Protein AF-A0A392P9S0-F1 (afdb_monomer)

pLDDT: mean 80.62, std 14.97, range [40.09, 98.31]

InterPro domains:
  IPR052423 Erythrocyte Membrane Invagination Regulator [PTHR44094] (1-100)

Secondary structure (DSSP, 8-state):
--PPPHHHHHHHHHSSGGGHHHH---HHHHHHHHHTTS-TTS-HHHHHHHHHHHHHHHHHHHHHHHHHHHHHHHHHHHTT-HHHHHHHHHHHHHHHHHHHHH-----

Organism: NCBI:txid97028

Radius of gyration: 18.35 Å; Cα contacts (8 Å, |Δi|>4): 44; chains: 1; bounding box: 36×34×54 Å

Sequence (107 aa):
DSMMDPTTVFGMLFGSDFFEEYIGKLALANLASIEVEEDASSDIQVRLQRIQEKMKAWQKERELKLITILKDRLQPFVDGREDEFTAWGNSEASSLSKAGKSLPFIL

Foldseek 3Di:
DDDDDPVLVVCLCAVDPLNCLPPNHDLVVLVVVLVVVDDPPDDPVVSVVVSVVVVVVVVVVSVVVSVVVVCVLCVCVVVVVVVSSVVVVVVSVVVSVVSSVPDDDDD

Structure (mmCIF, N/CA/C/O backbone):
data_AF-A0A392P9S0-F1
#
_entry.id   AF-A0A392P9S0-F1
#
loop_
_atom_site.group_PDB
_atom_site.id
_atom_site.type_symbol
_atom_site.label_atom_id
_atom_site.label_alt_id
_atom_site.label_comp_id
_atom_site.label_asym_id
_atom_site.label_entity_id
_atom_site.label_seq_id
_atom_site.pdbx_PDB_ins_code
_atom_site.Cartn_x
_atom_site.Cartn_y
_atom_site.Cartn_z
_atom_site.occupancy
_atom_site.B_iso_or_equiv
_atom_site.auth_seq_id
_atom_site.auth_comp_id
_atom_site.auth_asym_id
_atom_site.auth_atom_id
_atom_site.pdbx_PDB_model_num
ATOM 1 N N . ASP A 1 1 ? -13.806 -26.855 5.248 1.00 44.00 1 ASP A N 1
ATOM 2 C CA . ASP A 1 1 ? -13.088 -25.595 5.034 1.00 44.00 1 ASP A CA 1
ATOM 3 C C . ASP A 1 1 ? -12.054 -25.850 3.954 1.00 44.00 1 ASP A C 1
ATOM 5 O O . ASP A 1 1 ? -11.155 -26.653 4.173 1.00 44.00 1 ASP A O 1
ATOM 9 N N . SER A 1 2 ? -12.294 -25.364 2.738 1.00 64.19 2 SER A N 1
ATOM 10 C CA . SER A 1 2 ? -11.390 -25.596 1.608 1.00 64.19 2 SER A CA 1
ATOM 11 C C . SER A 1 2 ? -10.539 -24.352 1.453 1.00 64.19 2 SER A C 1
ATOM 13 O O . SER A 1 2 ? -11.073 -23.286 1.153 1.00 64.19 2 SER A O 1
ATOM 15 N N . MET A 1 3 ? -9.230 -24.486 1.653 1.00 73.81 3 MET A N 1
ATOM 16 C CA . MET A 1 3 ? -8.277 -23.446 1.279 1.00 73.81 3 MET A CA 1
ATOM 17 C C . MET A 1 3 ? -8.496 -23.086 -0.200 1.00 73.81 3 MET A C 1
ATOM 19 O O . MET A 1 3 ? -8.713 -23.977 -1.026 1.00 73.81 3 MET A O 1
ATOM 23 N N . MET A 1 4 ? -8.507 -21.790 -0.525 1.00 77.31 4 MET A N 1
ATOM 24 C CA . MET A 1 4 ? -8.580 -21.347 -1.919 1.00 77.31 4 MET A CA 1
ATOM 25 C C . MET A 1 4 ? -7.330 -21.806 -2.671 1.00 77.31 4 MET A C 1
ATOM 27 O O . MET A 1 4 ? -6.224 -21.756 -2.130 1.00 77.31 4 MET A O 1
ATOM 31 N N . ASP A 1 5 ? -7.514 -22.244 -3.915 1.00 85.25 5 ASP A N 1
ATOM 32 C CA . ASP A 1 5 ? -6.407 -22.652 -4.774 1.00 85.25 5 ASP A CA 1
ATOM 33 C C . ASP A 1 5 ? -5.429 -21.474 -5.003 1.00 85.25 5 ASP A C 1
ATOM 35 O O . ASP A 1 5 ? -5.879 -20.352 -5.268 1.00 85.25 5 ASP A O 1
ATOM 39 N N . PRO A 1 6 ? -4.102 -21.688 -4.917 1.00 84.12 6 PRO A N 1
ATOM 40 C CA . PRO A 1 6 ? -3.117 -20.619 -5.072 1.00 84.12 6 PRO A CA 1
ATOM 41 C C . PRO A 1 6 ? -3.222 -19.829 -6.384 1.00 84.12 6 PRO A C 1
ATOM 43 O O . PRO A 1 6 ? -2.995 -18.620 -6.374 1.00 84.12 6 PRO A O 1
ATOM 46 N N . THR A 1 7 ? -3.608 -20.465 -7.496 1.00 83.44 7 THR A N 1
ATOM 47 C CA . THR A 1 7 ? -3.807 -19.779 -8.788 1.00 83.44 7 THR A CA 1
ATOM 48 C C . THR A 1 7 ? -4.964 -18.792 -8.710 1.00 83.44 7 THR A C 1
ATOM 50 O O . THR A 1 7 ? -4.882 -17.674 -9.214 1.00 83.44 7 THR A O 1
ATOM 53 N N . THR A 1 8 ? -6.029 -19.184 -8.013 1.00 80.88 8 THR A N 1
ATOM 54 C CA . THR A 1 8 ? -7.198 -18.330 -7.775 1.00 80.88 8 THR A CA 1
ATOM 55 C C . THR A 1 8 ? -6.815 -17.097 -6.963 1.00 80.88 8 THR A C 1
ATOM 57 O O . THR A 1 8 ? -7.165 -15.976 -7.324 1.00 80.88 8 THR A O 1
ATOM 60 N N . VAL A 1 9 ? -6.041 -17.291 -5.892 1.00 82.12 9 VAL A N 1
ATOM 61 C CA . VAL A 1 9 ? -5.556 -16.188 -5.052 1.00 82.12 9 VAL A CA 1
ATOM 62 C C . VAL A 1 9 ? -4.648 -15.255 -5.855 1.00 82.12 9 VAL A C 1
ATOM 64 O O . VAL A 1 9 ? -4.790 -14.039 -5.765 1.00 82.12 9 VAL A O 1
ATOM 67 N N . PHE A 1 10 ? -3.762 -15.805 -6.689 1.00 84.19 10 PHE A N 1
ATOM 68 C CA . PHE A 1 10 ? -2.903 -15.014 -7.568 1.00 84.19 10 PHE A CA 1
ATOM 69 C C . PHE A 1 10 ? -3.716 -14.150 -8.543 1.00 84.19 10 PHE A C 1
ATOM 71 O O . PHE A 1 10 ? -3.472 -12.949 -8.645 1.00 84.19 10 PHE A O 1
ATOM 78 N N . GLY A 1 11 ? -4.718 -14.732 -9.210 1.00 80.81 11 GLY A N 1
ATOM 79 C CA . GLY A 1 11 ? -5.608 -14.004 -10.115 1.00 80.81 11 GLY A CA 1
ATOM 80 C C . GLY A 1 11 ? -6.401 -12.899 -9.412 1.00 80.81 11 GLY A C 1
ATOM 81 O O . GLY A 1 11 ? -6.522 -11.803 -9.946 1.00 80.81 11 GLY A O 1
ATOM 82 N N . MET A 1 12 ? -6.877 -13.134 -8.186 1.00 80.19 12 MET A N 1
ATOM 83 C CA . MET A 1 12 ? -7.566 -12.098 -7.405 1.00 80.19 12 MET A CA 1
ATOM 84 C C . MET A 1 12 ? -6.652 -10.917 -7.058 1.00 80.19 12 MET A C 1
ATOM 86 O O . MET A 1 12 ? -7.070 -9.764 -7.153 1.00 80.19 12 MET A O 1
ATOM 90 N N . LEU A 1 13 ? -5.410 -11.210 -6.667 1.00 83.31 13 LEU A N 1
ATOM 91 C CA . LEU A 1 13 ? -4.433 -10.209 -6.246 1.00 83.31 13 LEU A CA 1
ATOM 92 C C . LEU A 1 13 ? -3.900 -9.375 -7.416 1.00 83.31 13 LEU A C 1
ATOM 94 O O . LEU A 1 13 ? -3.786 -8.162 -7.292 1.00 83.31 13 LEU A O 1
ATOM 98 N N . PHE A 1 14 ? -3.578 -10.008 -8.545 1.00 82.06 14 PHE A N 1
ATOM 99 C CA . PHE A 1 14 ? -2.891 -9.344 -9.660 1.00 82.06 14 PHE A CA 1
ATOM 100 C C . PHE A 1 14 ? -3.770 -9.101 -10.889 1.00 82.06 14 PHE A C 1
ATOM 102 O O . PHE A 1 14 ? -3.348 -8.402 -11.806 1.00 82.06 14 PHE A O 1
ATOM 109 N N . GLY A 1 15 ? -4.974 -9.670 -10.930 1.00 76.75 15 GLY A N 1
ATOM 110 C CA . GLY A 1 15 ? -5.937 -9.485 -12.017 1.00 76.75 15 GLY A CA 1
ATOM 111 C C . GLY A 1 15 ? -6.868 -8.287 -11.827 1.00 76.75 15 GLY A C 1
ATOM 112 O O . GLY A 1 15 ? -7.761 -8.090 -12.647 1.00 76.75 15 GLY A O 1
ATOM 113 N N . SER A 1 16 ? -6.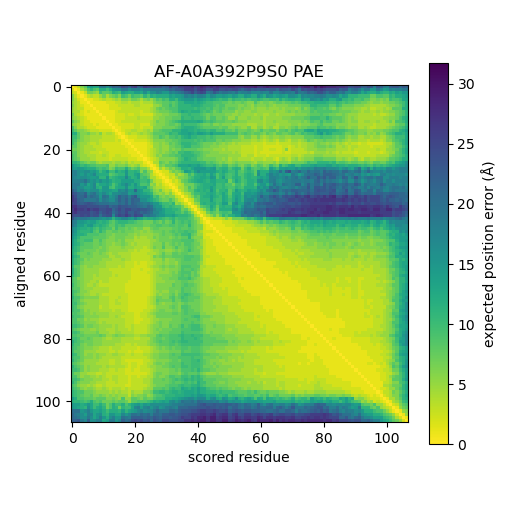700 -7.504 -10.756 1.00 75.88 16 SER A N 1
ATOM 114 C CA . SER A 1 16 ? -7.489 -6.296 -10.511 1.00 75.88 16 SER A CA 1
ATOM 115 C C . SER A 1 16 ? -6.668 -5.165 -9.913 1.00 75.88 16 SER A C 1
ATOM 117 O O . SER A 1 16 ? -5.723 -5.401 -9.162 1.00 75.88 16 SER A O 1
ATOM 119 N N . ASP A 1 17 ? -7.102 -3.934 -10.172 1.00 79.38 17 ASP A N 1
ATOM 120 C CA . ASP A 1 17 ? -6.456 -2.732 -9.637 1.00 79.38 17 ASP A CA 1
ATOM 121 C C . ASP A 1 17 ? -6.764 -2.518 -8.139 1.00 79.38 17 ASP A C 1
ATOM 123 O O . ASP A 1 17 ? -6.108 -1.724 -7.469 1.00 79.38 17 ASP A O 1
ATOM 127 N N . PHE A 1 18 ? -7.729 -3.254 -7.565 1.00 81.50 18 PHE A N 1
ATOM 128 C CA . PHE A 1 18 ? -8.156 -3.094 -6.166 1.00 81.50 18 PHE A CA 1
ATOM 129 C C . PHE A 1 18 ? -7.051 -3.387 -5.147 1.00 81.50 18 PHE A C 1
ATOM 131 O O . PHE A 1 18 ? -7.032 -2.797 -4.068 1.00 81.50 18 PHE A O 1
ATOM 138 N N . PHE A 1 19 ? -6.143 -4.309 -5.467 1.00 86.56 19 PHE A N 1
ATOM 139 C CA . PHE A 1 19 ? -5.041 -4.677 -4.578 1.00 86.56 19 PHE A CA 1
ATOM 140 C C . PHE A 1 19 ? -3.743 -3.945 -4.911 1.00 86.56 19 PHE A C 1
ATOM 142 O O . PHE A 1 19 ? -2.799 -4.001 -4.122 1.00 86.56 19 PHE A O 1
ATOM 149 N N . GLU A 1 20 ? -3.687 -3.242 -6.043 1.00 86.81 20 GLU A N 1
ATOM 150 C CA . GLU A 1 20 ? -2.466 -2.636 -6.565 1.00 86.81 20 GLU A CA 1
ATOM 151 C C . GLU A 1 20 ? -1.817 -1.682 -5.560 1.00 86.81 20 GLU A C 1
ATOM 153 O O . GLU A 1 20 ? 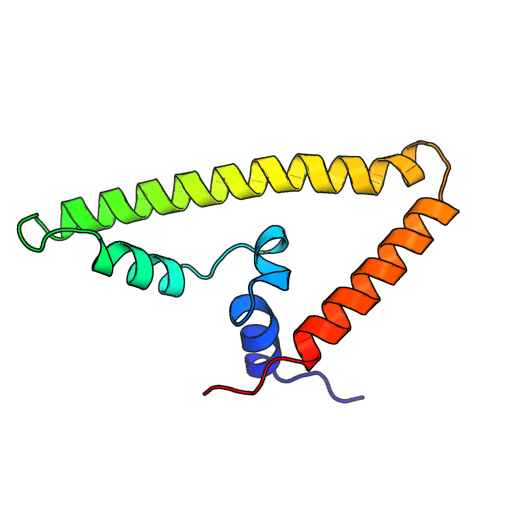-0.605 -1.713 -5.361 1.00 86.81 20 GLU A O 1
ATOM 158 N N . GLU A 1 21 ? -2.612 -0.865 -4.876 1.00 86.81 21 GLU A N 1
ATOM 159 C CA . GLU A 1 21 ? -2.099 0.075 -3.878 1.00 86.81 21 GLU A CA 1
ATOM 160 C C . GLU A 1 21 ? -1.368 -0.643 -2.728 1.00 86.81 21 GLU A C 1
ATOM 162 O O . GLU A 1 21 ? -0.338 -0.173 -2.228 1.00 86.81 21 GLU A O 1
ATOM 167 N N . TYR A 1 22 ? -1.851 -1.831 -2.359 1.00 87.62 22 TYR A N 1
ATOM 168 C CA . TYR A 1 22 ? -1.297 -2.647 -1.285 1.00 87.62 22 TYR A CA 1
ATOM 169 C C . TYR A 1 22 ? -0.065 -3.434 -1.726 1.00 87.62 22 TYR A C 1
ATOM 171 O O . TYR A 1 22 ? 0.976 -3.355 -1.069 1.00 87.62 22 TYR A O 1
ATOM 179 N N . ILE A 1 23 ? -0.175 -4.185 -2.824 1.00 86.75 23 ILE A N 1
ATOM 180 C CA . ILE A 1 23 ? 0.820 -5.194 -3.220 1.00 86.75 23 ILE A CA 1
ATOM 181 C C . ILE A 1 23 ? 1.682 -4.771 -4.420 1.00 86.75 23 ILE A C 1
ATOM 183 O O . ILE A 1 23 ? 2.740 -5.357 -4.644 1.00 86.75 23 ILE A O 1
ATOM 187 N N . GLY A 1 24 ? 1.263 -3.745 -5.162 1.00 85.62 24 GLY A N 1
ATOM 188 C CA . GLY A 1 24 ? 1.865 -3.304 -6.422 1.00 85.62 24 GLY A CA 1
ATOM 189 C C . GLY A 1 24 ? 1.325 -4.033 -7.658 1.00 85.62 24 GLY A C 1
ATOM 190 O O . GLY A 1 24 ? 0.554 -4.986 -7.567 1.00 85.62 24 GLY A O 1
ATOM 191 N N . LYS A 1 25 ? 1.760 -3.588 -8.843 1.00 78.25 25 LYS A N 1
ATOM 192 C CA . LYS A 1 25 ? 1.494 -4.283 -10.113 1.00 78.25 25 LYS A CA 1
ATOM 193 C C . LYS A 1 25 ? 2.481 -5.425 -10.328 1.00 78.25 25 LYS A C 1
ATOM 195 O O . LYS A 1 25 ? 3.667 -5.307 -10.014 1.00 78.25 25 LYS A O 1
ATOM 200 N N . LEU A 1 26 ? 2.015 -6.504 -10.955 1.00 72.69 26 LEU A N 1
ATOM 201 C CA . LEU A 1 26 ? 2.891 -7.582 -11.403 1.00 72.69 26 LEU A CA 1
ATOM 202 C C . LEU A 1 26 ? 3.883 -7.061 -12.458 1.00 72.69 26 LEU A C 1
ATOM 204 O O . LEU A 1 26 ? 3.490 -6.421 -13.435 1.00 72.69 26 LEU A O 1
ATOM 208 N N . ALA A 1 27 ? 5.167 -7.393 -12.302 1.00 65.25 27 ALA A N 1
ATOM 209 C CA . ALA A 1 27 ? 6.232 -6.921 -13.190 1.00 65.25 27 ALA A CA 1
ATOM 210 C C . ALA A 1 27 ? 5.978 -7.240 -14.680 1.00 65.25 27 ALA A C 1
ATOM 212 O O . ALA A 1 27 ? 6.282 -6.424 -15.544 1.00 65.25 27 ALA A O 1
ATOM 213 N N . LEU A 1 28 ? 5.361 -8.384 -14.995 1.00 59.97 28 LEU A N 1
ATOM 214 C CA . LEU A 1 28 ? 5.053 -8.767 -16.380 1.00 59.97 28 LEU A CA 1
ATOM 215 C C . LEU A 1 28 ? 3.986 -7.870 -17.036 1.00 59.97 28 LEU A C 1
ATOM 217 O O . LEU A 1 28 ? 4.129 -7.525 -18.205 1.00 59.97 28 LEU A O 1
ATOM 221 N N . ALA A 1 29 ? 2.968 -7.427 -16.290 1.00 60.22 29 ALA A N 1
ATOM 222 C CA . ALA A 1 29 ? 1.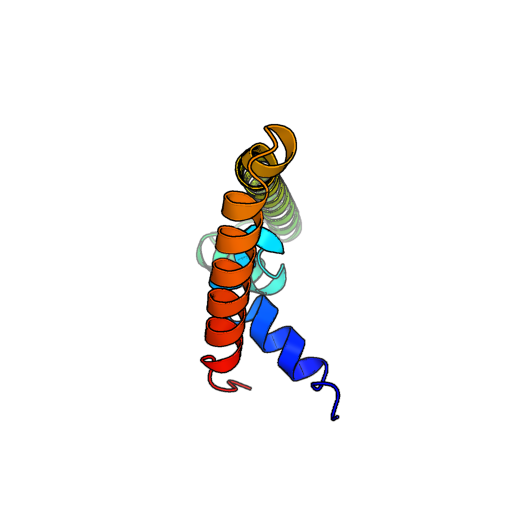952 -6.499 -16.804 1.00 60.22 29 ALA A CA 1
ATOM 223 C C . ALA A 1 29 ? 2.554 -5.115 -17.122 1.00 60.22 29 ALA A C 1
ATOM 225 O O . ALA A 1 29 ? 2.198 -4.464 -18.108 1.00 60.22 29 ALA A O 1
ATOM 226 N N . ASN A 1 30 ? 3.530 -4.695 -16.315 1.00 57.56 30 ASN A N 1
ATOM 227 C CA . ASN A 1 30 ? 4.265 -3.452 -16.524 1.00 57.56 30 ASN A CA 1
ATOM 228 C C . ASN A 1 30 ? 5.212 -3.530 -17.734 1.00 57.56 30 ASN A C 1
ATOM 230 O O . ASN A 1 30 ? 5.282 -2.569 -18.491 1.00 57.56 30 ASN A O 1
ATOM 234 N N . LEU A 1 31 ? 5.900 -4.659 -17.955 1.00 59.78 31 LEU A N 1
ATOM 235 C CA . LEU A 1 31 ? 6.747 -4.864 -19.142 1.00 59.78 31 LEU A CA 1
ATOM 236 C C . LEU A 1 31 ? 5.946 -4.718 -20.441 1.00 59.78 31 LEU A C 1
ATOM 238 O O . LEU A 1 31 ? 6.356 -3.961 -21.315 1.00 59.78 31 LEU A O 1
ATOM 242 N N . ALA A 1 32 ? 4.776 -5.360 -20.526 1.00 60.28 32 ALA A N 1
ATOM 243 C CA . ALA A 1 32 ? 3.905 -5.269 -21.698 1.00 60.28 32 ALA A CA 1
ATOM 244 C C 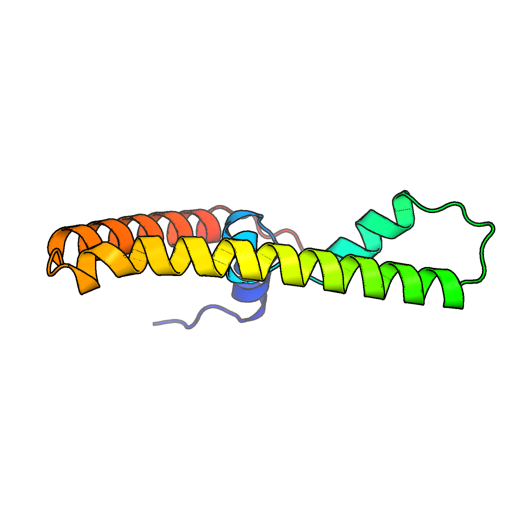. ALA A 1 32 ? 3.410 -3.836 -21.957 1.00 60.28 32 ALA A C 1
ATOM 246 O O . ALA A 1 32 ? 3.360 -3.397 -23.101 1.00 60.28 32 ALA A O 1
ATOM 247 N N . SER A 1 33 ? 3.086 -3.084 -20.900 1.00 57.97 33 SER A N 1
ATOM 248 C CA . SER A 1 33 ? 2.628 -1.694 -21.029 1.00 57.97 33 SER A CA 1
ATOM 249 C C . SER A 1 33 ? 3.740 -0.758 -21.521 1.00 57.97 33 SER A C 1
ATOM 251 O O . SER A 1 33 ? 3.471 0.171 -22.274 1.00 57.97 33 SER A O 1
ATOM 253 N N . ILE A 1 34 ? 4.995 -1.015 -21.132 1.00 56.62 34 ILE A N 1
ATOM 254 C CA . ILE A 1 34 ? 6.149 -0.182 -21.507 1.00 56.62 34 ILE A CA 1
ATOM 255 C C . ILE A 1 34 ? 6.693 -0.552 -22.899 1.00 56.62 34 ILE A C 1
ATOM 257 O O . ILE A 1 34 ? 7.154 0.327 -23.625 1.00 56.62 34 ILE A O 1
ATOM 261 N N . GLU A 1 35 ? 6.619 -1.824 -23.308 1.00 56.94 35 GLU A N 1
ATOM 262 C CA . GLU A 1 35 ? 7.015 -2.258 -24.659 1.00 56.94 35 GLU A CA 1
ATOM 263 C C . GLU A 1 35 ? 6.158 -1.636 -25.772 1.00 56.94 35 GLU A C 1
ATOM 265 O O . GLU A 1 35 ? 6.650 -1.465 -26.884 1.00 56.94 35 GLU A O 1
ATOM 270 N N . VAL A 1 36 ? 4.908 -1.256 -25.479 1.00 57.03 36 VAL A N 1
ATOM 271 C CA . VAL A 1 36 ? 4.012 -0.578 -26.434 1.00 57.03 36 VAL A CA 1
ATOM 272 C C . VAL A 1 36 ? 4.407 0.891 -26.665 1.00 57.03 36 VAL A C 1
ATOM 274 O O . VAL A 1 36 ? 4.071 1.453 -27.705 1.00 57.03 36 VAL A O 1
ATOM 277 N N . GLU A 1 37 ? 5.141 1.513 -25.736 1.00 56.09 37 GLU A N 1
ATOM 278 C CA . GLU A 1 37 ? 5.481 2.945 -25.777 1.00 56.09 37 GLU A CA 1
ATOM 279 C C . GLU A 1 37 ? 6.870 3.265 -26.371 1.00 56.09 37 GLU A C 1
ATOM 281 O O . GLU A 1 37 ? 7.121 4.423 -26.704 1.00 56.09 37 GLU A O 1
ATOM 286 N N . GLU A 1 38 ? 7.791 2.299 -26.508 1.00 57.84 38 GLU A N 1
ATOM 287 C CA . GLU A 1 38 ? 9.179 2.571 -26.934 1.00 57.84 38 GLU A CA 1
ATOM 288 C C . GLU A 1 38 ? 9.484 2.121 -28.380 1.00 57.84 38 GLU A C 1
ATOM 290 O O . GLU A 1 38 ? 9.347 0.951 -28.733 1.00 57.84 38 GLU A O 1
ATOM 295 N N . ASP A 1 39 ? 9.976 3.057 -29.206 1.00 58.22 39 ASP A N 1
ATOM 296 C CA . ASP A 1 39 ? 10.427 2.829 -30.588 1.00 58.22 39 ASP A CA 1
ATOM 297 C C . ASP A 1 39 ? 11.460 1.686 -30.700 1.00 58.22 39 ASP A C 1
ATOM 299 O O . ASP A 1 39 ? 12.462 1.626 -29.977 1.00 58.22 39 ASP A O 1
ATOM 303 N N . ALA A 1 40 ? 11.268 0.816 -31.697 1.00 58.22 40 ALA A N 1
ATOM 304 C CA . ALA A 1 40 ? 12.055 -0.398 -31.949 1.00 58.22 40 ALA A CA 1
ATOM 305 C C . ALA A 1 40 ? 13.539 -0.171 -32.340 1.00 58.22 40 ALA A C 1
ATOM 307 O O . ALA A 1 40 ? 14.235 -1.127 -32.677 1.00 58.22 40 ALA A O 1
ATOM 308 N N . SER A 1 41 ? 14.037 1.069 -32.322 1.00 59.16 41 SER A N 1
ATOM 309 C CA . SER A 1 41 ? 15.345 1.462 -32.872 1.00 59.16 41 SER A CA 1
ATOM 310 C C . SER A 1 41 ? 16.507 1.471 -31.866 1.00 59.16 41 SER A C 1
ATOM 312 O O . SER A 1 41 ? 17.645 1.720 -32.264 1.00 59.16 41 SER A O 1
ATOM 314 N N . SER A 1 42 ? 16.260 1.196 -30.579 1.00 62.84 42 SER A N 1
ATOM 315 C CA . SER A 1 42 ? 17.295 1.196 -29.529 1.00 62.84 42 SER A CA 1
ATOM 316 C C . SER A 1 42 ? 17.747 -0.210 -29.112 1.00 62.84 42 SER A C 1
ATOM 318 O O . SER A 1 42 ? 16.976 -1.169 -29.169 1.00 62.84 42 SER A O 1
ATOM 320 N N . ASP A 1 43 ? 19.013 -0.321 -28.686 1.00 79.38 43 ASP A N 1
ATOM 321 C CA . ASP A 1 43 ? 19.615 -1.555 -28.163 1.00 79.38 43 ASP A CA 1
ATOM 322 C C . ASP A 1 43 ? 18.744 -2.158 -27.045 1.00 79.38 43 ASP A C 1
ATOM 324 O O . ASP A 1 43 ? 18.343 -1.471 -26.098 1.00 79.38 43 ASP A O 1
ATOM 328 N N . ILE A 1 44 ? 18.461 -3.458 -27.155 1.00 76.69 44 ILE A N 1
ATOM 329 C CA . ILE A 1 44 ? 17.632 -4.224 -26.218 1.00 76.69 44 ILE A CA 1
ATOM 330 C C . ILE A 1 44 ? 18.157 -4.092 -24.780 1.00 76.69 44 ILE A C 1
ATOM 332 O O . ILE A 1 44 ? 17.357 -3.982 -23.850 1.00 76.69 44 ILE A O 1
ATOM 336 N N . GLN A 1 45 ? 19.478 -4.048 -24.573 1.00 77.75 45 GLN A N 1
ATOM 337 C CA . GLN A 1 45 ? 20.045 -3.899 -23.227 1.00 77.75 45 GLN A CA 1
ATOM 338 C C . GLN A 1 45 ? 19.729 -2.532 -22.613 1.00 77.75 45 GLN A C 1
ATOM 340 O O . GLN A 1 45 ? 19.371 -2.453 -21.437 1.00 77.75 45 GLN A O 1
ATOM 345 N N . VAL A 1 46 ? 19.800 -1.464 -23.411 1.00 81.06 46 VAL A N 1
ATOM 346 C CA . VAL A 1 46 ? 19.480 -0.100 -22.962 1.00 81.06 46 VAL A CA 1
ATOM 347 C C . VAL A 1 46 ? 17.989 0.023 -22.638 1.00 81.06 46 VAL A C 1
ATOM 349 O O . VAL A 1 46 ? 17.621 0.636 -21.635 1.00 81.06 46 VAL A O 1
ATOM 352 N N . ARG A 1 47 ? 17.123 -0.615 -23.435 1.00 75.25 47 ARG A N 1
ATOM 353 C CA . ARG A 1 47 ? 15.677 -0.688 -23.168 1.00 75.25 47 ARG A CA 1
ATOM 354 C C . ARG A 1 47 ? 15.366 -1.397 -21.854 1.00 75.25 47 ARG A C 1
ATOM 356 O O . ARG A 1 47 ? 14.646 -0.851 -21.023 1.00 75.25 47 ARG A O 1
ATOM 363 N N . LEU A 1 48 ? 15.936 -2.584 -21.633 1.00 78.00 48 LEU A N 1
ATOM 364 C CA . LEU A 1 48 ? 15.716 -3.352 -20.402 1.00 78.00 48 LEU A CA 1
ATOM 365 C C . LEU A 1 48 ? 16.178 -2.585 -19.158 1.00 78.00 48 LEU A C 1
ATOM 367 O O . LEU A 1 48 ? 15.477 -2.585 -18.145 1.00 78.00 48 LEU A O 1
ATOM 371 N N . GLN A 1 49 ? 17.313 -1.885 -19.238 1.00 82.88 49 GLN A N 1
ATOM 372 C CA . GLN A 1 49 ? 17.780 -1.028 -18.146 1.00 82.88 49 GLN A CA 1
ATOM 373 C C . GLN A 1 49 ? 16.788 0.099 -17.840 1.00 82.88 49 GLN A C 1
ATOM 375 O O . GLN A 1 49 ? 16.405 0.270 -16.682 1.00 82.88 49 GLN A O 1
ATOM 380 N N . ARG A 1 50 ? 16.307 0.813 -18.864 1.00 80.25 50 ARG A N 1
ATOM 381 C CA . ARG A 1 50 ? 15.338 1.903 -18.691 1.00 80.25 50 ARG A CA 1
ATOM 382 C C . ARG A 1 50 ? 14.006 1.412 -18.123 1.00 80.25 50 ARG A C 1
ATOM 384 O O . ARG A 1 50 ? 13.449 2.053 -17.234 1.00 80.25 50 ARG A O 1
ATOM 391 N N . ILE A 1 51 ? 13.512 0.264 -18.591 1.00 78.38 51 ILE A N 1
ATOM 392 C CA . ILE A 1 51 ? 12.306 -0.373 -18.044 1.00 78.38 51 ILE A CA 1
ATOM 393 C C . ILE A 1 51 ? 12.499 -0.681 -16.558 1.00 78.38 51 ILE A C 1
ATOM 395 O O . ILE A 1 51 ? 11.648 -0.342 -15.736 1.00 78.38 51 ILE A O 1
ATOM 399 N N . GLN A 1 52 ? 13.638 -1.271 -16.195 1.00 81.00 52 GLN A N 1
ATOM 400 C CA . GLN A 1 52 ? 13.942 -1.598 -14.808 1.00 81.00 52 GLN A CA 1
ATOM 401 C C . GLN A 1 52 ? 13.998 -0.342 -13.921 1.00 81.00 52 GLN A C 1
ATOM 403 O O . GLN A 1 52 ? 13.540 -0.369 -12.779 1.00 81.00 52 GLN A O 1
ATOM 408 N N . GLU A 1 53 ? 14.552 0.763 -14.420 1.00 86.44 53 GLU A N 1
ATOM 409 C CA . GLU A 1 53 ? 14.587 2.043 -13.704 1.00 86.44 53 GLU A CA 1
ATOM 410 C C . GLU A 1 53 ? 13.189 2.643 -13.521 1.00 86.44 53 GLU A C 1
ATOM 412 O O . GLU A 1 53 ? 12.833 3.00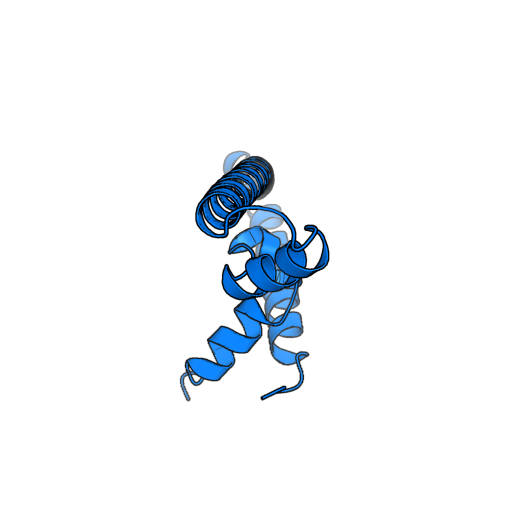9 -12.398 1.00 86.44 53 GLU A O 1
ATOM 417 N N . LYS A 1 54 ? 12.369 2.673 -14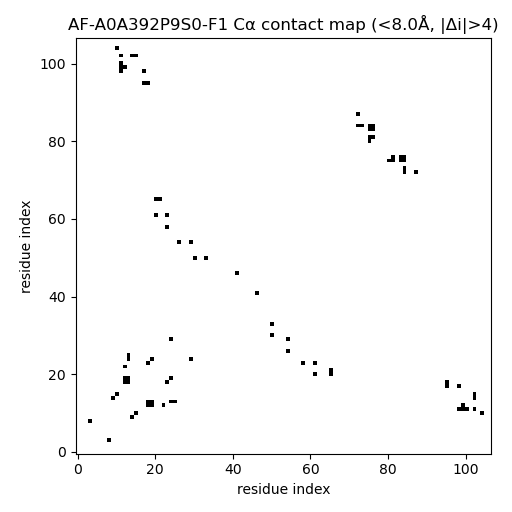.581 1.00 82.75 54 LYS A N 1
ATOM 418 C CA . LYS A 1 54 ? 10.966 3.119 -14.520 1.00 82.75 54 LYS A CA 1
ATOM 419 C C . LYS A 1 54 ? 10.165 2.298 -13.506 1.00 82.75 54 LYS A C 1
ATOM 421 O O . LYS A 1 54 ? 9.489 2.865 -12.652 1.00 82.75 54 LYS A O 1
ATOM 426 N N . MET A 1 55 ? 10.308 0.971 -13.531 1.00 81.69 55 MET A N 1
ATOM 427 C CA . MET A 1 55 ? 9.661 0.076 -12.568 1.00 81.69 55 MET A CA 1
ATOM 428 C C . MET A 1 55 ? 10.070 0.374 -11.125 1.00 81.69 55 MET A C 1
ATOM 430 O O . MET A 1 55 ? 9.213 0.452 -10.246 1.00 81.69 55 MET A O 1
ATOM 434 N N . LYS A 1 56 ? 11.369 0.573 -10.868 1.00 85.62 56 LYS A N 1
ATOM 435 C CA . LYS A 1 56 ? 11.863 0.940 -9.532 1.00 85.62 56 LYS A CA 1
ATOM 436 C C . LYS A 1 56 ? 11.298 2.282 -9.070 1.00 85.62 56 LYS A C 1
ATOM 438 O O . LYS A 1 56 ? 10.959 2.421 -7.896 1.00 85.62 56 LYS A O 1
ATOM 443 N N . ALA A 1 57 ? 11.190 3.256 -9.972 1.00 88.38 57 ALA A N 1
ATOM 444 C CA . ALA A 1 57 ? 10.623 4.563 -9.663 1.00 88.38 57 ALA A CA 1
ATOM 445 C C . ALA A 1 57 ? 9.136 4.464 -9.285 1.00 88.38 57 ALA A C 1
ATOM 447 O O . ALA A 1 57 ? 8.750 4.967 -8.231 1.00 88.38 57 ALA A O 1
ATOM 448 N N . TRP A 1 58 ? 8.327 3.752 -10.077 1.00 86.31 58 TRP A N 1
ATOM 449 C CA . TRP A 1 58 ? 6.908 3.530 -9.776 1.00 86.31 58 TRP A CA 1
ATOM 450 C C . TRP A 1 58 ? 6.691 2.764 -8.477 1.00 86.31 58 TRP A C 1
ATOM 452 O O . TRP A 1 58 ? 5.851 3.154 -7.668 1.00 86.31 58 TRP A O 1
ATOM 462 N N . GLN A 1 59 ? 7.482 1.717 -8.233 1.00 87.81 59 GLN A N 1
ATOM 463 C CA . GLN A 1 59 ? 7.411 0.965 -6.984 1.00 87.81 59 GLN A CA 1
ATOM 464 C C . GLN A 1 59 ? 7.660 1.880 -5.781 1.00 87.81 59 GLN A C 1
ATOM 466 O O . GLN A 1 59 ? 6.892 1.872 -4.821 1.00 87.81 59 GLN A O 1
ATOM 471 N N . LYS A 1 60 ? 8.697 2.719 -5.861 1.00 91.69 60 LYS A N 1
ATOM 472 C CA . LYS A 1 60 ? 9.031 3.675 -4.804 1.00 91.69 60 LYS A CA 1
ATOM 473 C C . LYS A 1 60 ? 7.922 4.705 -4.591 1.00 91.69 60 LYS A C 1
ATOM 475 O O . LYS A 1 60 ? 7.598 5.021 -3.451 1.00 91.69 60 LYS A O 1
ATOM 480 N N . GLU A 1 61 ? 7.340 5.233 -5.664 1.00 92.62 61 GLU A N 1
ATOM 481 C CA . GLU A 1 61 ? 6.223 6.177 -5.573 1.00 92.62 61 GLU A CA 1
ATOM 482 C C . GLU A 1 61 ? 5.010 5.545 -4.877 1.00 92.62 61 GLU A C 1
ATOM 484 O O . GLU A 1 61 ? 4.444 6.147 -3.960 1.00 92.62 61 GLU A O 1
ATOM 489 N N . ARG A 1 62 ? 4.648 4.313 -5.257 1.00 93.56 62 ARG A N 1
ATOM 490 C CA . ARG A 1 62 ? 3.563 3.553 -4.622 1.00 93.56 62 ARG A CA 1
ATOM 491 C C . ARG A 1 62 ? 3.824 3.337 -3.136 1.00 93.56 62 ARG A C 1
ATOM 493 O O . ARG A 1 62 ? 2.937 3.574 -2.325 1.00 93.56 62 ARG A O 1
ATOM 500 N N . GLU A 1 63 ? 5.035 2.924 -2.767 1.00 94.56 63 GLU A N 1
ATOM 501 C CA . GLU A 1 63 ? 5.404 2.684 -1.366 1.00 94.56 63 GLU A CA 1
ATOM 502 C C . GLU A 1 63 ? 5.313 3.956 -0.523 1.00 94.56 63 GLU A C 1
ATOM 504 O O . GLU A 1 63 ? 4.796 3.913 0.590 1.00 94.56 63 GLU A O 1
ATOM 509 N N . LEU A 1 64 ? 5.742 5.103 -1.059 1.00 96.31 64 LEU A N 1
ATOM 510 C CA . LEU A 1 64 ? 5.616 6.387 -0.367 1.00 96.31 64 LEU A CA 1
ATOM 511 C C . LEU A 1 64 ? 4.151 6.780 -0.146 1.00 96.31 64 LEU A C 1
ATOM 513 O O . LEU A 1 64 ? 3.804 7.214 0.953 1.00 96.31 64 LEU A O 1
ATOM 517 N N . LYS A 1 65 ? 3.287 6.591 -1.152 1.00 95.38 65 LYS A N 1
ATOM 518 C CA . LYS A 1 65 ? 1.838 6.810 -1.006 1.00 95.38 65 LYS A CA 1
ATOM 519 C C . LYS A 1 65 ? 1.241 5.863 0.032 1.00 95.38 65 LYS A C 1
ATOM 521 O O . LYS A 1 65 ? 0.525 6.312 0.926 1.00 95.38 65 LYS A O 1
ATOM 526 N N . LEU A 1 66 ? 1.598 4.579 -0.032 1.00 95.25 66 LEU A N 1
ATOM 527 C CA . LEU A 1 66 ? 1.091 3.576 0.896 1.00 95.25 66 LEU A CA 1
ATOM 528 C C . LEU A 1 66 ? 1.499 3.879 2.341 1.00 95.25 66 LEU A C 1
ATOM 530 O O . LEU A 1 66 ? 0.684 3.716 3.241 1.00 95.25 66 LEU A O 1
ATOM 534 N N . ILE A 1 67 ? 2.720 4.363 2.586 1.00 96.62 67 ILE A N 1
ATOM 535 C CA . ILE A 1 67 ? 3.152 4.760 3.935 1.00 96.62 67 ILE A CA 1
ATOM 536 C C . ILE A 1 67 ? 2.210 5.810 4.528 1.00 96.62 67 ILE A C 1
ATOM 538 O O . ILE A 1 67 ? 1.811 5.674 5.684 1.00 96.62 67 ILE A O 1
ATOM 542 N N . THR A 1 68 ? 1.857 6.843 3.761 1.00 96.56 68 THR A N 1
ATOM 543 C CA . THR A 1 68 ? 0.927 7.888 4.215 1.00 96.56 68 THR A CA 1
ATOM 544 C C . THR A 1 68 ? -0.433 7.287 4.544 1.00 96.56 68 THR A C 1
ATOM 546 O O . THR A 1 68 ? -0.928 7.448 5.654 1.00 96.56 68 THR A O 1
ATOM 549 N N . ILE A 1 69 ? -0.975 6.489 3.628 1.00 94.19 69 ILE A N 1
ATOM 550 C CA . ILE A 1 69 ? -2.282 5.846 3.779 1.00 94.19 69 ILE A CA 1
ATOM 551 C C . ILE A 1 69 ? -2.334 4.948 5.017 1.00 94.19 69 ILE A C 1
ATOM 553 O O . ILE A 1 69 ? -3.287 5.002 5.791 1.00 94.19 69 ILE A O 1
ATOM 557 N N . LEU A 1 70 ? -1.310 4.119 5.228 1.00 95.69 70 LEU A N 1
ATOM 558 C CA . LEU A 1 70 ? -1.256 3.216 6.375 1.00 95.69 70 LEU A CA 1
ATOM 559 C C . LEU A 1 70 ? -1.119 3.975 7.695 1.00 95.69 70 LEU A C 1
ATOM 561 O O . LEU A 1 70 ? -1.726 3.567 8.682 1.00 95.69 70 LEU A O 1
ATOM 565 N N . LYS A 1 71 ? -0.369 5.083 7.720 1.00 97.06 71 LYS A N 1
ATOM 566 C CA . LYS A 1 71 ? -0.300 5.956 8.898 1.00 97.06 71 LYS A CA 1
ATOM 567 C C . LYS A 1 71 ? -1.659 6.565 9.214 1.00 97.06 71 LYS A C 1
ATOM 569 O O . LYS A 1 71 ? -2.108 6.440 10.347 1.00 97.06 71 LYS A O 1
ATOM 574 N N . ASP A 1 72 ? -2.329 7.136 8.218 1.00 96.62 72 ASP A N 1
ATOM 575 C CA . ASP A 1 72 ? -3.641 7.765 8.395 1.00 96.62 72 ASP A CA 1
ATOM 576 C C . ASP A 1 72 ? -4.683 6.759 8.899 1.00 96.62 72 ASP A C 1
ATOM 578 O O . ASP A 1 72 ? -5.478 7.068 9.782 1.00 96.62 72 ASP A O 1
ATOM 582 N N . ARG A 1 73 ? -4.639 5.520 8.398 1.00 95.25 73 ARG A N 1
ATOM 583 C CA . ARG A 1 73 ? -5.525 4.431 8.837 1.00 95.25 73 ARG A CA 1
ATOM 584 C C . ARG A 1 73 ? -5.221 3.937 10.245 1.00 95.25 73 ARG A C 1
ATOM 586 O O . ARG A 1 73 ? -6.142 3.535 10.943 1.00 95.25 73 ARG A O 1
ATOM 593 N N . LEU A 1 74 ? -3.957 3.949 10.666 1.00 96.88 74 LEU A N 1
ATOM 594 C CA . LEU A 1 74 ? -3.560 3.583 12.029 1.00 96.88 74 LEU A CA 1
ATOM 595 C C . LEU A 1 74 ? -3.829 4.704 13.038 1.00 96.88 74 LEU A C 1
ATOM 597 O O . LEU A 1 74 ? -3.977 4.422 14.226 1.00 96.88 74 LEU A O 1
ATOM 601 N N . GLN A 1 75 ? -3.901 5.957 12.587 1.00 98.12 75 GLN A N 1
ATOM 602 C CA . GLN A 1 75 ? -3.992 7.119 13.465 1.00 98.12 75 GLN A CA 1
ATOM 603 C C . GLN A 1 75 ? -5.176 7.065 14.450 1.00 98.12 75 GLN A C 1
ATOM 605 O O . GLN A 1 75 ? -4.937 7.315 15.629 1.00 98.12 75 GLN A O 1
ATOM 610 N N . PRO A 1 76 ? -6.409 6.662 14.068 1.00 98.19 76 PRO A N 1
ATOM 611 C CA . PRO A 1 76 ? -7.509 6.536 15.024 1.00 98.19 76 PRO A CA 1
ATOM 612 C C . PRO A 1 76 ? -7.187 5.587 16.181 1.00 98.19 76 PRO A C 1
ATOM 614 O O . PRO A 1 76 ? -7.458 5.922 17.328 1.00 98.19 76 PRO A O 1
ATOM 617 N N . PHE A 1 77 ? -6.528 4.455 15.916 1.00 98.12 77 PHE A N 1
ATOM 618 C CA . PHE A 1 77 ? -6.098 3.537 16.973 1.00 98.12 77 PHE A CA 1
ATOM 619 C C . PHE A 1 77 ? -5.065 4.186 17.905 1.00 98.12 77 PHE A C 1
ATOM 621 O O . PHE A 1 77 ? -5.187 4.093 19.123 1.00 98.12 77 PHE A O 1
ATOM 628 N N . VAL A 1 78 ? -4.081 4.898 17.344 1.00 98.12 78 VAL A N 1
ATOM 629 C CA . VAL A 1 78 ? -3.068 5.635 18.122 1.00 98.12 78 VAL A CA 1
ATOM 630 C C . VAL A 1 78 ? -3.706 6.716 19.003 1.00 98.12 78 VAL A C 1
ATOM 632 O O . VAL A 1 78 ? -3.255 6.936 20.125 1.00 98.12 78 VAL A O 1
ATOM 635 N N . ASP A 1 79 ? -4.779 7.347 18.525 1.00 98.31 79 ASP A N 1
ATOM 636 C CA . ASP A 1 79 ? -5.538 8.369 19.252 1.00 98.31 79 ASP A CA 1
ATOM 637 C C . ASP A 1 79 ? -6.522 7.779 20.290 1.00 98.31 79 ASP A C 1
ATOM 639 O O . ASP A 1 79 ? -7.235 8.532 20.954 1.00 98.31 79 ASP A O 1
ATOM 643 N N . GLY A 1 80 ? -6.607 6.449 20.424 1.00 98.19 80 GLY A N 1
ATOM 644 C CA . GLY A 1 80 ? -7.563 5.761 21.305 1.00 98.19 80 GLY A CA 1
ATOM 645 C C . GLY A 1 80 ? -8.990 5.649 20.749 1.00 98.19 80 GLY A C 1
ATOM 646 O O . GLY A 1 80 ? -9.904 5.253 21.469 1.00 98.19 80 GLY A O 1
ATOM 647 N N . ARG A 1 81 ? -9.195 5.976 19.469 1.00 98.31 81 ARG A N 1
ATOM 648 C CA . ARG A 1 81 ? -10.459 5.860 18.717 1.00 98.31 81 ARG A CA 1
ATOM 649 C C . ARG A 1 81 ? -10.539 4.491 18.034 1.00 98.31 81 ARG A C 1
ATOM 651 O O . ARG A 1 81 ? -10.522 4.363 16.807 1.00 98.31 81 ARG A O 1
ATOM 658 N N . GLU A 1 82 ? -10.525 3.437 18.852 1.00 97.50 82 GLU A N 1
ATOM 659 C CA . GLU A 1 82 ? -10.456 2.043 18.386 1.00 97.50 82 GLU A CA 1
ATOM 660 C C . GLU A 1 82 ? -11.706 1.595 17.615 1.00 97.50 82 GLU A C 1
ATOM 662 O O . GLU A 1 82 ? -11.622 0.747 16.722 1.00 97.50 82 GLU A O 1
ATOM 667 N N . ASP A 1 83 ? -12.864 2.164 17.942 1.00 98.06 83 ASP A N 1
ATOM 668 C CA . ASP A 1 83 ? -14.133 1.921 17.263 1.00 98.06 83 ASP A CA 1
ATOM 669 C C . ASP A 1 83 ? -14.092 2.408 15.809 1.00 98.06 83 ASP A C 1
ATOM 671 O O . ASP A 1 83 ? -14.464 1.657 14.905 1.00 98.06 83 ASP A O 1
ATOM 675 N N . GLU A 1 84 ? -13.556 3.608 15.566 1.00 97.62 84 GLU A N 1
ATOM 676 C CA . GLU A 1 84 ? -13.334 4.142 14.217 1.00 97.62 84 GLU A CA 1
ATOM 677 C C . GLU A 1 84 ? -12.356 3.272 13.416 1.00 97.62 84 GLU A C 1
ATOM 679 O O . GLU A 1 84 ? -12.641 2.907 12.271 1.00 97.62 84 GLU A O 1
ATOM 684 N N . PHE A 1 85 ? -11.227 2.888 14.025 1.00 97.88 85 PHE A N 1
ATOM 685 C CA . PHE A 1 85 ? -10.240 2.005 13.396 1.00 97.88 85 PHE A CA 1
ATOM 686 C C . PHE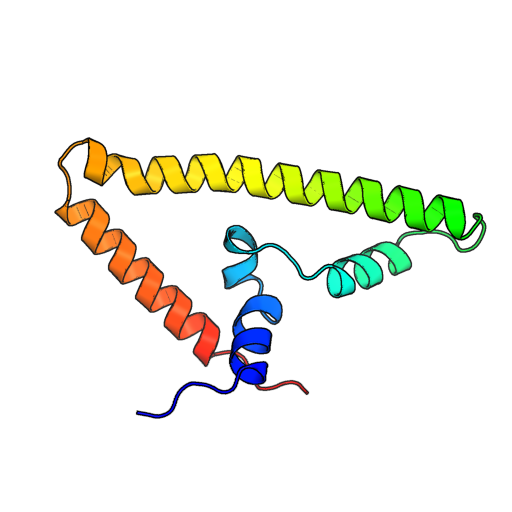 A 1 85 ? -10.859 0.661 12.989 1.00 97.88 85 PHE A C 1
ATOM 688 O O . PHE A 1 85 ? -10.705 0.203 11.853 1.00 97.88 85 PHE A O 1
ATOM 695 N N . THR A 1 86 ? -11.605 0.047 13.907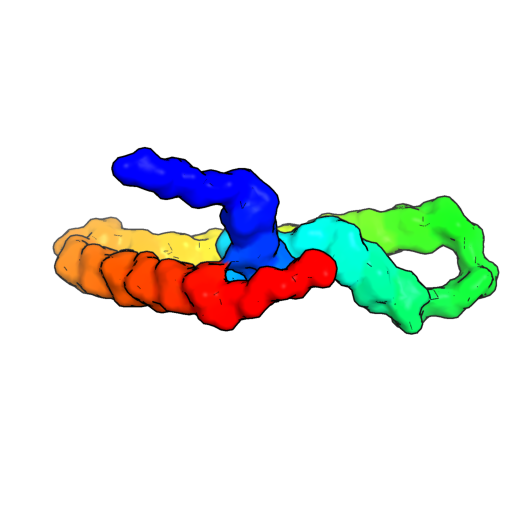 1.00 97.31 86 THR A N 1
ATOM 696 C CA . THR A 1 86 ? -12.244 -1.255 13.696 1.00 97.31 86 THR A CA 1
ATOM 697 C C . THR A 1 86 ? -13.345 -1.172 12.641 1.00 97.31 86 THR A C 1
ATOM 699 O O . THR A 1 86 ? -13.447 -2.047 11.777 1.00 97.31 86 THR A O 1
ATOM 702 N N . ALA A 1 87 ? -14.165 -0.119 12.668 1.00 97.19 87 ALA A N 1
ATOM 703 C CA . ALA A 1 87 ? -15.212 0.103 11.675 1.00 97.19 87 ALA A CA 1
ATOM 704 C C . ALA A 1 87 ? -14.626 0.269 10.266 1.00 97.19 87 ALA A C 1
ATOM 706 O O . ALA A 1 87 ? -15.100 -0.377 9.324 1.00 97.19 87 ALA A O 1
ATOM 707 N N . TRP A 1 88 ? -13.564 1.070 10.127 1.00 95.94 88 TRP A N 1
ATOM 708 C CA . TRP A 1 88 ? -12.847 1.222 8.863 1.00 95.94 88 TRP A CA 1
ATOM 709 C C . TRP A 1 88 ? -12.266 -0.115 8.381 1.00 95.94 88 TRP A C 1
ATOM 711 O O . TRP A 1 88 ? -12.537 -0.521 7.250 1.00 95.94 88 TRP A O 1
ATOM 721 N N . GLY A 1 89 ? -11.546 -0.844 9.242 1.00 95.62 89 GLY A N 1
ATOM 722 C CA . GLY A 1 89 ? -10.918 -2.119 8.880 1.00 95.62 89 GLY A CA 1
ATOM 723 C C . GLY A 1 89 ? -11.928 -3.174 8.416 1.00 95.62 89 GLY A C 1
ATOM 724 O O . GLY A 1 89 ? -11.696 -3.870 7.427 1.00 95.62 89 GLY A O 1
ATOM 725 N N . ASN A 1 90 ? -13.092 -3.247 9.066 1.00 96.06 90 ASN A N 1
ATOM 726 C CA . ASN A 1 90 ? -14.181 -4.137 8.653 1.00 96.06 90 ASN A CA 1
ATOM 727 C C . ASN A 1 90 ? -14.792 -3.734 7.301 1.00 96.06 90 ASN A C 1
ATOM 729 O O . ASN A 1 90 ? -15.106 -4.599 6.477 1.00 96.06 90 ASN A O 1
ATOM 733 N N . SER A 1 91 ? -14.955 -2.430 7.059 1.00 95.00 91 SER A N 1
ATOM 734 C CA . SER A 1 91 ? -15.438 -1.908 5.776 1.00 95.00 91 SER A CA 1
ATOM 735 C C . SER A 1 91 ? -14.467 -2.233 4.636 1.00 95.00 91 SER A C 1
ATOM 737 O O . SER A 1 91 ? -14.881 -2.712 3.575 1.00 95.00 91 SER A O 1
ATOM 739 N N . GLU A 1 92 ? -13.168 -2.056 4.878 1.00 92.75 92 GLU A N 1
ATOM 740 C CA . GLU A 1 92 ? -12.118 -2.355 3.907 1.00 92.75 92 GLU A CA 1
ATOM 741 C C . GLU A 1 92 ? -12.046 -3.858 3.607 1.00 92.75 92 GLU A C 1
ATOM 743 O O . GLU A 1 92 ? -12.081 -4.264 2.446 1.00 92.75 92 GLU A O 1
ATOM 748 N N . ALA A 1 93 ? -12.062 -4.709 4.638 1.00 90.00 93 ALA A N 1
ATOM 749 C CA . ALA A 1 93 ? -12.072 -6.163 4.469 1.00 90.00 93 ALA A CA 1
ATOM 750 C C . ALA A 1 93 ? -13.287 -6.649 3.657 1.00 90.00 93 ALA A C 1
ATOM 752 O O . ALA A 1 93 ? -13.160 -7.515 2.785 1.00 90.00 93 ALA A O 1
ATOM 753 N N . SER A 1 94 ? -14.466 -6.069 3.902 1.00 90.12 94 SER A N 1
ATOM 754 C CA . SER A 1 94 ? -15.681 -6.354 3.129 1.00 90.12 94 SER A CA 1
ATOM 755 C C . SER A 1 94 ? -15.530 -5.944 1.661 1.00 90.12 94 SER A C 1
ATOM 757 O O . SER A 1 94 ? -15.896 -6.708 0.764 1.00 90.12 94 SER A O 1
ATOM 759 N N . SER A 1 95 ? -14.951 -4.769 1.408 1.00 88.31 95 SER A N 1
ATOM 760 C CA . SER A 1 95 ? -14.719 -4.241 0.060 1.00 88.31 95 SER A CA 1
ATOM 761 C C . SER A 1 95 ? -13.727 -5.104 -0.723 1.00 88.31 95 SER A C 1
ATOM 763 O O . SER A 1 95 ? -14.048 -5.552 -1.825 1.00 88.31 95 SER A O 1
ATOM 765 N N . LEU A 1 96 ? -12.585 -5.452 -0.123 1.00 84.69 96 LEU A N 1
ATOM 766 C CA . LEU A 1 96 ? -11.570 -6.312 -0.742 1.00 84.69 96 LEU A CA 1
ATOM 767 C C . LEU A 1 96 ? -12.079 -7.743 -0.975 1.00 84.69 96 LEU A C 1
ATOM 769 O O . LEU A 1 96 ? -11.818 -8.335 -2.022 1.00 84.69 96 LEU A O 1
ATOM 773 N N . SER A 1 97 ? -12.871 -8.297 -0.048 1.00 83.38 97 SER A N 1
ATOM 774 C CA . SER A 1 97 ? -13.487 -9.619 -0.234 1.00 83.38 97 SER A CA 1
ATOM 775 C C . SER A 1 97 ? -14.448 -9.642 -1.425 1.00 83.38 97 SER A C 1
ATOM 777 O O . SER A 1 97 ? -14.486 -10.624 -2.170 1.00 83.38 97 SER A O 1
ATOM 779 N N . LYS A 1 98 ? -15.229 -8.571 -1.620 1.00 82.50 98 LYS A N 1
ATOM 780 C CA . LYS A 1 98 ? -16.127 -8.431 -2.776 1.00 82.50 98 LYS A CA 1
ATOM 781 C C . LYS A 1 98 ? -15.345 -8.271 -4.074 1.00 82.50 98 LYS A C 1
ATOM 783 O O . LYS A 1 98 ? -15.667 -8.960 -5.038 1.00 82.50 98 LYS A O 1
ATOM 788 N N . ALA A 1 99 ? -14.316 -7.424 -4.076 1.00 78.00 99 ALA A N 1
ATOM 789 C CA . ALA A 1 99 ? -13.448 -7.212 -5.230 1.00 78.00 99 ALA A CA 1
ATOM 790 C C . ALA A 1 99 ? -12.839 -8.535 -5.721 1.00 78.00 99 ALA A C 1
ATOM 792 O O . ALA A 1 99 ? -13.026 -8.894 -6.882 1.00 78.00 99 ALA A O 1
ATOM 793 N N . GLY A 1 100 ? -12.242 -9.323 -4.816 1.00 71.25 100 GLY A N 1
ATOM 794 C CA . GLY A 1 100 ? -11.676 -10.634 -5.154 1.00 71.25 100 GLY A CA 1
ATOM 795 C C . GLY A 1 100 ? -12.706 -11.617 -5.722 1.00 71.25 100 GLY A C 1
ATOM 796 O O . GLY A 1 100 ? -12.434 -12.305 -6.698 1.00 71.25 100 GLY A O 1
ATOM 797 N N . LYS A 1 101 ? -13.928 -11.647 -5.175 1.00 68.38 101 LYS A N 1
ATOM 798 C CA . LYS A 1 101 ? -15.010 -12.531 -5.657 1.00 68.38 101 LYS A CA 1
ATOM 799 C C . LYS A 1 101 ? -15.601 -12.121 -7.010 1.00 68.38 101 LYS A C 1
ATOM 801 O O . LYS A 1 101 ? -16.204 -12.959 -7.671 1.00 68.38 101 LYS A O 1
ATOM 806 N N . SER A 1 102 ? -15.495 -10.846 -7.385 1.00 60.78 102 SER A N 1
ATOM 807 C CA . SER A 1 102 ? -16.133 -10.291 -8.587 1.00 60.78 102 SER A CA 1
ATOM 808 C C . SER A 1 102 ? -15.341 -10.490 -9.882 1.00 60.78 102 SER A C 1
ATOM 810 O O . SER A 1 102 ? -15.866 -10.211 -10.958 1.00 60.78 102 SER A O 1
ATOM 812 N N . LEU A 1 103 ? -14.101 -10.979 -9.798 1.00 57.94 103 LEU A N 1
ATOM 813 C CA . LEU A 1 103 ? -13.251 -11.176 -10.968 1.00 57.94 103 LEU A CA 1
ATOM 814 C C . LEU A 1 103 ? -13.640 -12.474 -11.695 1.00 57.94 103 LEU A C 1
ATOM 816 O O . LEU A 1 103 ? -13.555 -13.549 -11.094 1.00 57.94 103 LEU A O 1
ATOM 820 N N . PRO A 1 104 ? -14.071 -12.415 -12.971 1.00 53.91 104 PRO A N 1
ATOM 821 C CA . PRO A 1 104 ? -14.254 -13.621 -13.763 1.00 53.91 104 PRO A CA 1
ATOM 822 C C . PRO A 1 104 ? -12.893 -14.299 -13.941 1.00 53.91 104 PRO A C 1
ATOM 824 O O . PRO A 1 104 ? -11.894 -13.634 -14.207 1.00 53.91 104 PRO A O 1
ATOM 827 N N . PHE A 1 105 ? -12.854 -15.624 -13.792 1.00 52.47 105 PHE A N 1
ATOM 828 C CA . PHE A 1 105 ? -11.695 -16.436 -14.159 1.00 52.47 105 PHE A CA 1
ATOM 829 C C . PHE A 1 105 ? -11.391 -16.202 -15.642 1.00 52.47 105 PHE A C 1
ATOM 831 O O . PHE A 1 105 ? -12.057 -16.767 -16.508 1.00 52.47 105 PHE A O 1
ATOM 838 N N . ILE A 1 106 ? -10.414 -15.350 -15.937 1.00 44.09 106 ILE A N 1
ATOM 839 C CA . ILE A 1 106 ? -9.807 -15.278 -17.260 1.00 44.09 106 ILE A CA 1
ATOM 840 C C . ILE A 1 106 ? -8.489 -16.039 -17.141 1.00 44.09 106 ILE A C 1
ATOM 842 O O . ILE A 1 106 ? -7.511 -15.525 -16.599 1.00 44.09 106 ILE A O 1
ATOM 846 N N . LEU A 1 107 ? -8.531 -17.302 -17.570 1.00 40.09 107 LEU A N 1
ATOM 847 C CA . LEU A 1 107 ? -7.367 -18.042 -18.052 1.00 40.09 107 LEU A CA 1
ATOM 848 C C . LEU A 1 107 ? -7.294 -17.860 -19.568 1.00 40.09 107 LEU A C 1
ATOM 850 O O . LEU A 1 107 ? -8.369 -17.959 -20.206 1.00 40.09 107 LEU A O 1
#

Nearest PDB structures (foldseek):
  7e8j-assembly1_B  TM=4.432E-01  e=4.171E+00  Thermococcus celer Vu 13 = JCM 8558

Solvent-accessible surface area (backbone atoms only — not comparable to full-atom values): 6352 Å² total; per-residue (Å²): 137,79,80,78,55,69,68,59,53,49,46,40,47,64,68,41,75,88,37,26,70,81,77,45,76,53,68,68,64,53,50,60,61,51,61,76,73,55,76,90,85,61,60,67,68,62,51,54,51,51,51,54,50,52,51,53,51,52,53,51,53,45,51,56,53,40,52,53,53,53,48,63,58,46,42,36,45,78,73,69,38,49,67,62,32,52,52,51,53,54,52,51,52,53,51,53,54,49,56,44,70,67,58,76,92,80,128

Mean predicted aligned error: 8.4 Å

=== Feature glossary ===
Legend for the data blocks above and below:

— What the protein is —

The amino-acid sequence is the protein's primary structure: the linear order of residues from the N-terminus to the C-terminus, written in one-letter code. Everything else here — the 3D coordinates, the secondary structure, the domain annotations — is ultimately a consequence of this string.

Functional annotations link the protein to curated databases. InterPro entries identify conserved domains and families by matching the sequence against member-database signatures (Pfam, PROSITE, CDD, …). Gene Ontology (GO) terms describe molecular function, biological process, and cellular component in a controlled vocabulary. CATH places the structure in a hierarchical fold classification (Class/Architecture/Topology/Homologous-superfamily). The organism is the source species.

— Where its atoms are —

Atomic coordinates in PDBx/mmCIF format — the same representation the Protein Data Bank distributes. Each line of the _atom_site loop places one backbone atom in Cartesian space (units: ångströms, origin: arbitrary).

The six renders are orthographic views along the three Cartesian axes in both directions. Representation (cartoon, sticks, or surface) and color scheme (sequence-rainbow or by-chain) vary across proteins so the training set covers all the common visualization conventions.

— Local backbone conformation —

Eight-state secondary structure (DSSP): H is the canonical α-helix, G the tighter 3₁₀-helix, I the wider π-helix; E/B are β-structure, T and S are turns and bends, and '-' is everything else. DSSP derives these from the pattern of main-chain N–H···O=C hydrogen bonds, not from the sequence.

Three-state secondary structure (P-SEA) collapses the eight DSSP classes into helix (a), strand (b), and coil (c). P-SEA assigns these from Cα geometry alone — distances and angles — without requiring backbone oxygens, so it works on any Cα trace.

φ (phi) and ψ (psi) are the two rotatable backbone dihedrals per residue: φ is the C(i-1)–N–Cα–C torsion, ψ is the N–Cα–C–N(i+1) torsion, both in degrees on (−180°, 180°]. α-helical residues cluster near (−60°, −45°); β-strand residues near (−120°, +130°). A Ramachandran plot is simply a scatter of (φ, ψ) for every residue.

— Global shape and packing —

The geometric summary reports three shape descriptors. Rg (radius of gyration) measures how spread out the Cα atoms are about their centre of mass; compact globular proteins have small Rg, elongated or unfolded ones large. Cα contacts (<8 Å, |i−j|>4) count long-range residue pairs in spatial proximity — high for tightly packed folds, near zero for rods or random coil. The bounding-box extents give the protein's footprint along x, y, z in Å.

SASA measures how much of the protein is reachable by solvent. It is computed by rolling a water-sized probe over the atomic surface and summing the exposed area (Å²). Per-residue SASA distinguishes core (buried, low SASA) from surface (exposed, high SASA) residues; total SASA is a whole-molecule size measure.

Plot images: a contact map (which residues are close in 3D, as an N×N binary image), a Ramachandran scatter (backbone torsion angles, revealing secondary-structure composition at a glance), and — for AlphaFold structures — a PAE heatmap (pairwise prediction confidence).

— Structural neighborhood —

A 3Di character summarizes, for each residue, the relative orientation of the Cα frame of its nearest spatial neighbor. Because it encodes fold topology rather than chemistry, 3Di alignments detect remote structural similarity that sequence alignment misses.

The Foldseek neighbor list gives the closest experimentally determined structures in the PDB, ranked by structural alignment. TM-score near 1 means near-identical fold; near 0.3 means only rough topology match. This is how one finds what a novel AlphaFold prediction most resembles in the solved-structure universe.

— Confidence and disorder —

For AlphaFold models, the B-factor field carries pLDDT — the model's own estimate of local accuracy on a 0–100 scale. Regions with pLDDT<50 should be treated as essentially unmodeled; they often correspond to intrinsically disordered segments.

Crystallographic B-factors measure how much each atom's electron density is smeared out, in Å². They rise in mobile loops and surface residues and fall in the buried interior. In AlphaFo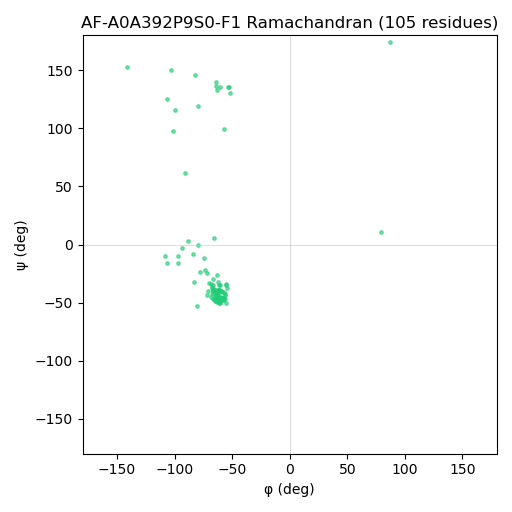ld models this column is repurposed to hold pLDDT instead.

Predicted Aligned Error (PAE) is an AlphaFold confidence matrix: entry (i, j) is the expected error in the position of residue j, in ångströms, when the prediction is superimposed on the true structure at residue i. Low PAE within a block of residues means that block is internally rigid and well-predicted; high PAE between two blocks means their relative placement is uncertain even if each block individually is confident.